Protein AF-A0A2P6G6B9-F1 (afdb_monomer)

Solvent-accessible surface area (backbone atoms only — not comparable to full-atom values): 9943 Å² total; per-residue (Å²): 122,57,71,76,66,47,52,72,42,30,27,46,86,73,45,44,64,85,40,66,70,54,42,50,51,48,20,54,42,28,74,74,67,76,54,76,86,73,71,63,40,52,30,70,69,43,41,56,50,49,44,50,54,49,60,75,48,48,88,71,37,52,74,50,77,50,70,38,21,42,71,73,53,81,71,56,87,92,51,59,66,84,35,76,73,38,35,71,36,61,29,37,51,26,33,39,38,36,74,76,51,59,86,86,33,67,68,56,53,52,68,71,22,60,64,52,39,49,36,51,16,58,37,73,72,41,95,73,72,78,81,62,86,54,69,46,73,70,44,70,56,74,55,77,57,93,96,47,40,81,46,78,61,56,74,92,58,98,71,88,87,84,84,92,109

Mean predicted aligned error: 3.59 Å

Radius of gyration: 18.08 Å; Cα contacts (8 Å, |Δi|>4): 209; chains: 1; bounding box: 40×36×49 Å

Structure (mmCIF, N/CA/C/O backbone):
data_AF-A0A2P6G6B9-F1
#
_entry.id   AF-A0A2P6G6B9-F1
#
loop_
_atom_site.group_PDB
_atom_site.id
_atom_site.type_symbol
_atom_site.label_atom_id
_atom_site.label_alt_id
_atom_site.label_comp_id
_atom_site.label_asym_id
_atom_site.label_entity_id
_atom_site.label_seq_id
_atom_site.pdbx_PDB_ins_code
_atom_site.Cartn_x
_atom_site.Cartn_y
_atom_site.Cartn_z
_atom_site.occupancy
_atom_site.B_iso_or_equiv
_atom_site.auth_seq_id
_atom_site.auth_comp_id
_atom_site.auth_asym_id
_atom_site.auth_atom_id
_atom_site.pdbx_PDB_model_num
ATOM 1 N N . MET A 1 1 ? -10.721 13.296 11.858 1.00 62.88 1 MET A N 1
ATOM 2 C CA . MET A 1 1 ? -11.077 11.962 12.398 1.00 62.88 1 MET A CA 1
ATOM 3 C C . MET A 1 1 ? -10.481 11.837 13.789 1.00 62.88 1 MET A C 1
ATOM 5 O O . MET A 1 1 ? -9.355 12.290 13.965 1.00 62.88 1 MET A O 1
ATOM 9 N N . SER A 1 2 ? -11.223 11.329 14.775 1.00 77.56 2 SER A N 1
ATOM 10 C CA . SER A 1 2 ? -10.693 11.151 16.135 1.00 77.56 2 SER A CA 1
ATOM 11 C C . SER A 1 2 ? -9.892 9.848 16.253 1.00 77.56 2 SER A C 1
ATOM 13 O O . SER A 1 2 ? -10.053 8.951 15.428 1.00 77.56 2 SER A O 1
ATOM 15 N N . THR A 1 3 ? -9.044 9.718 17.278 1.00 77.94 3 THR A N 1
ATOM 16 C CA . THR A 1 3 ? -8.340 8.456 17.580 1.00 77.94 3 THR A CA 1
ATOM 17 C C . THR A 1 3 ? -9.326 7.299 17.768 1.00 77.94 3 THR A C 1
ATOM 19 O O . THR A 1 3 ? -9.128 6.235 17.190 1.00 77.94 3 THR A O 1
ATOM 22 N N . ALA A 1 4 ? -10.449 7.553 18.447 1.00 77.75 4 ALA A N 1
ATOM 23 C CA . ALA A 1 4 ? -11.506 6.569 18.681 1.00 77.75 4 ALA A CA 1
ATOM 24 C C . ALA A 1 4 ? -12.155 6.041 17.386 1.00 77.75 4 ALA A C 1
ATOM 26 O O . ALA A 1 4 ? -12.618 4.905 17.347 1.00 77.75 4 ALA A O 1
ATOM 27 N N . ASP A 1 5 ? -12.177 6.833 16.308 1.00 86.06 5 ASP A N 1
ATOM 28 C CA . ASP A 1 5 ? -12.703 6.375 15.016 1.00 86.06 5 ASP A CA 1
ATOM 29 C C . ASP A 1 5 ? -11.730 5.420 14.312 1.00 86.06 5 ASP A C 1
ATOM 31 O O . ASP A 1 5 ? -12.163 4.490 13.633 1.00 86.06 5 ASP A O 1
ATOM 35 N N . LEU A 1 6 ? -10.421 5.644 14.474 1.00 93.75 6 LEU A N 1
ATOM 36 C CA . LEU A 1 6 ? -9.379 4.826 13.857 1.00 93.75 6 LEU A CA 1
ATOM 37 C C . LEU A 1 6 ? -9.188 3.491 14.591 1.00 93.75 6 LEU A C 1
ATOM 39 O O . LEU A 1 6 ? -8.991 2.472 13.933 1.00 93.75 6 LEU A O 1
ATOM 43 N N . GLU A 1 7 ? -9.305 3.486 15.923 1.00 95.38 7 GLU A N 1
ATOM 44 C CA . GLU A 1 7 ? -9.199 2.288 16.782 1.00 95.38 7 GLU A CA 1
ATOM 45 C C . GLU A 1 7 ? -10.210 1.193 16.430 1.00 95.38 7 GLU A C 1
ATOM 47 O O . GLU A 1 7 ? -9.963 0.011 16.660 1.00 95.38 7 GLU A O 1
ATOM 52 N N . ARG A 1 8 ? -11.337 1.568 15.815 1.00 95.31 8 ARG A N 1
ATOM 53 C CA . ARG A 1 8 ? -12.321 0.609 15.297 1.00 95.31 8 ARG A CA 1
ATOM 54 C C . ARG A 1 8 ? -11.732 -0.296 14.220 1.00 95.31 8 ARG A C 1
ATOM 56 O O . ARG A 1 8 ? -12.156 -1.440 14.101 1.00 95.31 8 ARG A O 1
ATOM 63 N N . PHE A 1 9 ? -10.771 0.210 13.448 1.00 97.44 9 PHE A N 1
ATOM 64 C CA . PHE A 1 9 ? -10.215 -0.487 12.292 1.00 97.44 9 PHE A CA 1
ATOM 65 C C . PHE A 1 9 ? -8.772 -0.955 12.503 1.00 97.44 9 PHE A C 1
ATOM 67 O O . PHE A 1 9 ? -8.398 -2.030 12.026 1.00 97.44 9 PHE A O 1
ATOM 74 N N . VAL A 1 10 ? -7.981 -0.149 13.211 1.00 98.06 10 VAL A N 1
ATOM 75 C CA . VAL A 1 10 ? -6.546 -0.331 13.445 1.00 98.06 10 VAL A CA 1
ATOM 76 C C . VAL A 1 10 ? -6.305 -0.692 14.907 1.00 98.06 10 VAL A C 1
ATOM 78 O O . VAL A 1 10 ? -6.825 -0.039 15.811 1.00 98.06 10 VAL A O 1
ATOM 81 N N . ASN A 1 11 ? -5.446 -1.677 15.140 1.00 97.81 11 ASN A N 1
ATOM 82 C CA . ASN A 1 11 ? -5.037 -2.093 16.470 1.00 97.81 11 ASN A CA 1
ATOM 83 C C . ASN A 1 11 ? -3.991 -1.117 17.034 1.00 97.81 11 ASN A C 1
ATOM 85 O O . ASN A 1 11 ? -2.781 -1.299 16.861 1.00 97.81 11 ASN A O 1
ATOM 89 N N . LEU A 1 12 ? -4.452 -0.063 17.713 1.00 96.69 12 LEU A N 1
ATOM 90 C CA . LEU A 1 12 ? -3.558 0.934 18.311 1.00 96.69 12 LEU A CA 1
ATOM 91 C C . LEU A 1 12 ? -2.824 0.434 19.564 1.00 96.69 12 LEU A C 1
ATOM 93 O O . LEU A 1 12 ? -1.847 1.061 19.971 1.00 96.69 12 LEU A O 1
ATOM 97 N N . GLU A 1 13 ? -3.227 -0.699 20.147 1.00 96.12 13 GLU A N 1
ATOM 98 C CA . GLU A 1 13 ? -2.456 -1.343 21.216 1.00 96.12 13 GLU A CA 1
ATOM 99 C C . GLU A 1 13 ? -1.178 -1.986 20.661 1.00 96.12 13 GLU A C 1
ATOM 101 O O . GLU A 1 13 ? -0.093 -1.800 21.215 1.00 96.12 13 GLU A O 1
ATOM 106 N N . ALA A 1 14 ? -1.286 -2.700 19.535 1.00 96.94 14 ALA A N 1
ATOM 107 C CA . ALA A 1 14 ? -0.141 -3.296 18.847 1.00 96.94 14 ALA A CA 1
ATOM 108 C C . ALA A 1 14 ? 0.701 -2.249 18.098 1.00 96.94 14 ALA A C 1
ATOM 110 O O . ALA A 1 14 ? 1.929 -2.351 18.058 1.00 96.94 14 ALA A O 1
ATOM 111 N N . CYS A 1 15 ? 0.043 -1.246 17.511 1.00 97.69 15 CYS A N 1
ATOM 112 C CA . CYS A 1 15 ? 0.656 -0.201 16.695 1.00 97.69 15 CYS A CA 1
ATOM 113 C C . CYS A 1 15 ? 0.257 1.201 17.198 1.00 97.69 15 CYS A C 1
ATOM 115 O O . CYS A 1 15 ? -0.593 1.854 16.589 1.00 97.69 15 CYS A O 1
ATOM 117 N N . PRO A 1 16 ? 0.861 1.708 18.290 1.00 97.44 16 PRO A N 1
ATOM 118 C CA . PRO A 1 16 ? 0.488 2.995 18.872 1.00 97.44 16 PRO A CA 1
ATOM 119 C C . PRO A 1 16 ? 1.029 4.165 18.034 1.00 97.44 16 PRO A C 1
ATOM 121 O O . PRO A 1 16 ? 2.081 4.734 18.326 1.00 97.44 16 PRO A O 1
ATOM 124 N N . LEU A 1 17 ? 0.286 4.551 16.993 1.00 97.56 17 LEU A N 1
ATOM 125 C CA . LEU A 1 17 ? 0.717 5.491 15.942 1.00 97.56 17 LEU A CA 1
ATOM 126 C C . LEU A 1 17 ? 1.086 6.898 16.434 1.00 97.56 17 LEU A C 1
ATOM 128 O O . LEU A 1 17 ? 1.783 7.627 15.739 1.00 97.56 17 LEU A O 1
ATOM 132 N N . GLN A 1 18 ? 0.621 7.289 17.622 1.00 96.38 18 GLN A N 1
ATOM 133 C CA . GLN A 1 18 ? 0.912 8.593 18.234 1.00 96.38 18 GLN A CA 1
ATOM 134 C C . GLN A 1 18 ? 2.013 8.513 19.307 1.00 96.38 18 GLN A C 1
ATOM 136 O O . GLN A 1 18 ? 2.362 9.520 19.924 1.00 96.38 18 GLN A O 1
ATOM 141 N N . ASN A 1 19 ? 2.554 7.321 19.577 1.00 98.06 19 ASN A N 1
ATOM 142 C CA . ASN A 1 19 ? 3.627 7.142 20.545 1.00 98.06 19 ASN A CA 1
ATOM 143 C C . ASN A 1 19 ? 4.978 7.464 19.901 1.00 98.06 19 ASN A C 1
ATOM 145 O O . ASN A 1 19 ? 5.488 6.696 19.092 1.00 98.06 19 ASN A O 1
ATOM 149 N N . VAL A 1 20 ? 5.602 8.557 20.338 1.00 98.06 20 VAL A N 1
ATOM 150 C CA . VAL A 1 20 ? 6.873 9.060 19.785 1.00 98.06 20 VAL A CA 1
ATOM 151 C C . VAL A 1 20 ? 7.972 7.990 19.718 1.00 98.06 20 VAL A C 1
ATOM 153 O O . VAL A 1 20 ? 8.678 7.901 18.720 1.00 98.06 20 VAL A O 1
ATOM 156 N N . LYS A 1 21 ? 8.107 7.133 20.742 1.00 98.38 21 LYS A N 1
ATOM 157 C CA . LYS A 1 21 ? 9.137 6.077 20.746 1.00 98.38 21 LYS A CA 1
ATOM 158 C C . LYS A 1 21 ? 8.847 4.997 19.709 1.00 98.38 21 LYS A C 1
ATOM 160 O O . LYS A 1 21 ? 9.773 4.467 19.102 1.00 98.38 21 LYS A O 1
ATOM 165 N N . PHE A 1 22 ? 7.573 4.655 19.525 1.00 98.56 22 PHE A N 1
ATOM 166 C CA . PHE A 1 22 ? 7.155 3.703 18.505 1.00 98.56 22 PHE A CA 1
ATOM 167 C C . PHE A 1 22 ? 7.410 4.254 17.101 1.00 98.56 22 PHE A C 1
ATOM 169 O O . PHE A 1 22 ? 8.009 3.556 16.285 1.00 98.56 22 PHE A O 1
ATOM 176 N N . VAL A 1 23 ? 7.036 5.512 16.846 1.00 98.56 23 VAL A N 1
ATOM 177 C CA . VAL A 1 23 ? 7.274 6.170 15.552 1.00 98.56 23 VAL A CA 1
ATOM 178 C C . VAL A 1 23 ? 8.765 6.257 15.241 1.00 98.56 23 VAL A C 1
ATOM 180 O O . VAL A 1 23 ? 9.184 5.843 14.163 1.00 98.56 23 VAL A O 1
ATOM 183 N N . GLN A 1 24 ? 9.581 6.696 16.203 1.00 98.31 24 GLN A N 1
ATOM 184 C CA . GLN A 1 24 ? 11.031 6.761 16.035 1.00 98.31 24 GLN A CA 1
ATOM 185 C C . GLN A 1 24 ? 11.623 5.384 15.707 1.00 98.31 24 GLN A C 1
ATOM 187 O O . GLN A 1 24 ? 12.392 5.254 14.760 1.00 98.31 24 GLN A O 1
ATOM 192 N N . LYS A 1 25 ? 11.213 4.333 16.428 1.00 98.38 25 LYS A N 1
ATOM 193 C CA . LYS A 1 25 ? 11.664 2.965 16.147 1.00 98.38 25 LYS A CA 1
ATOM 194 C C . LYS A 1 25 ? 11.268 2.504 14.740 1.00 98.38 25 LYS A C 1
ATOM 196 O O . LYS A 1 25 ? 12.052 1.830 14.073 1.00 98.38 25 LYS A O 1
ATOM 201 N N . CYS A 1 26 ? 10.059 2.842 14.293 1.00 98.62 26 CYS A N 1
ATOM 202 C CA . CYS A 1 26 ? 9.587 2.530 12.945 1.00 98.62 26 CYS A CA 1
ATOM 203 C C . CYS A 1 26 ? 10.428 3.242 11.877 1.00 98.62 26 CYS A C 1
ATOM 205 O O . CYS A 1 26 ? 10.863 2.591 10.930 1.00 98.62 26 CYS A O 1
ATOM 207 N N . ASN A 1 27 ? 10.704 4.536 12.062 1.00 98.44 27 ASN A N 1
ATOM 208 C CA . ASN A 1 27 ? 11.573 5.319 11.182 1.00 98.44 27 ASN A CA 1
ATOM 209 C C . ASN A 1 27 ? 12.993 4.733 11.110 1.00 98.44 27 ASN A C 1
ATOM 211 O O . ASN A 1 27 ? 13.508 4.498 10.021 1.00 98.44 27 ASN A O 1
ATOM 215 N N . GLU A 1 28 ? 13.611 4.443 12.259 1.00 98.31 28 GLU A N 1
ATOM 216 C CA . GLU A 1 28 ? 14.952 3.847 12.329 1.00 98.31 28 GLU A CA 1
ATOM 217 C C . GLU A 1 28 ? 15.002 2.495 11.608 1.00 98.31 28 GLU A C 1
ATOM 219 O O . GLU A 1 28 ? 15.914 2.245 10.824 1.00 98.31 28 GLU A O 1
ATOM 224 N N . THR A 1 29 ? 13.990 1.647 11.819 1.00 98.44 29 THR A N 1
ATOM 225 C CA . THR A 1 29 ? 13.895 0.339 11.153 1.00 98.44 29 THR A CA 1
ATOM 226 C C . THR A 1 29 ? 13.775 0.500 9.640 1.00 98.44 29 THR A C 1
ATOM 228 O O . THR A 1 29 ? 14.515 -0.143 8.903 1.00 98.44 29 THR A O 1
ATOM 231 N N . LEU A 1 30 ? 12.886 1.382 9.168 1.00 98.25 30 LEU A N 1
ATOM 232 C CA . LEU A 1 30 ? 12.691 1.616 7.737 1.00 98.25 30 LEU A CA 1
ATOM 233 C C . LEU A 1 30 ? 13.970 2.142 7.066 1.00 98.25 30 LEU A C 1
ATOM 235 O O . LEU A 1 30 ? 14.312 1.689 5.979 1.00 98.25 30 LEU A O 1
ATOM 239 N N . ASN A 1 31 ? 14.704 3.041 7.728 1.00 97.38 31 ASN A N 1
ATOM 240 C CA . ASN A 1 31 ? 15.952 3.604 7.205 1.00 97.38 31 ASN A CA 1
ATOM 241 C C . ASN A 1 31 ? 17.106 2.593 7.138 1.00 97.38 31 ASN A C 1
ATOM 243 O O . ASN A 1 31 ? 17.965 2.712 6.268 1.00 97.38 31 ASN A O 1
ATOM 247 N N . ILE A 1 32 ? 17.156 1.629 8.062 1.00 97.81 32 ILE A N 1
ATOM 248 C CA . ILE A 1 32 ? 18.215 0.610 8.099 1.00 97.81 32 ILE A CA 1
ATOM 249 C C . ILE A 1 32 ? 17.899 -0.541 7.139 1.00 97.81 32 ILE A C 1
ATOM 251 O O . ILE A 1 32 ? 18.769 -0.968 6.384 1.00 97.81 32 ILE A O 1
ATOM 255 N N . GLU A 1 33 ? 16.663 -1.041 7.167 1.00 97.81 33 GLU A N 1
ATOM 256 C CA . GLU A 1 33 ? 16.275 -2.279 6.479 1.00 97.81 33 GLU A CA 1
ATOM 257 C C . GLU A 1 33 ? 15.658 -2.030 5.093 1.00 97.81 33 GLU A C 1
ATOM 259 O O . GLU A 1 33 ? 15.485 -2.962 4.310 1.00 97.81 33 GLU A O 1
ATOM 264 N N . GLY A 1 34 ? 15.262 -0.791 4.785 1.00 95.94 34 GLY A N 1
ATOM 265 C CA . GLY A 1 34 ? 14.540 -0.437 3.557 1.00 95.94 34 GLY A CA 1
ATOM 266 C C . GLY A 1 34 ? 13.073 -0.887 3.532 1.00 95.94 34 GLY A C 1
ATOM 267 O O . GLY A 1 34 ? 12.347 -0.561 2.595 1.00 95.94 34 GLY A O 1
ATOM 268 N N . ALA A 1 35 ? 12.611 -1.610 4.557 1.00 96.88 35 ALA A N 1
ATOM 269 C CA . ALA A 1 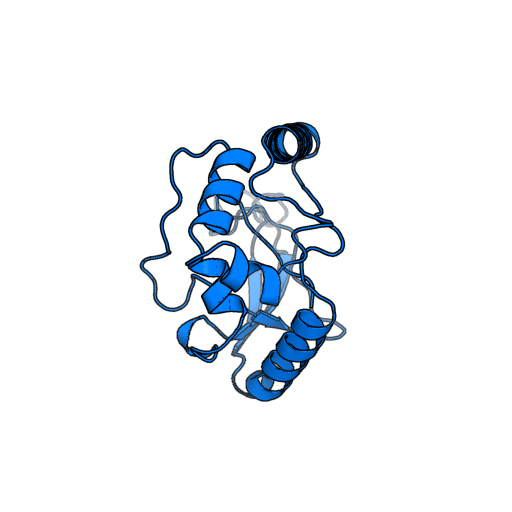35 ? 11.229 -2.049 4.712 1.00 96.88 35 ALA A CA 1
ATOM 270 C C . ALA A 1 35 ? 10.824 -2.127 6.192 1.00 96.88 35 ALA A C 1
ATOM 272 O O . ALA A 1 35 ? 11.645 -2.367 7.076 1.00 96.88 35 ALA A O 1
ATOM 273 N N . LEU A 1 36 ? 9.526 -1.974 6.465 1.00 98.12 36 LEU A N 1
ATOM 274 C CA . LEU A 1 36 ? 8.945 -2.074 7.804 1.00 98.12 36 LEU A CA 1
ATOM 275 C C . LEU A 1 36 ? 7.688 -2.945 7.766 1.00 98.12 36 LEU A C 1
ATOM 277 O O . LEU A 1 36 ? 6.771 -2.692 6.992 1.00 98.12 36 LEU A O 1
ATOM 281 N N . THR A 1 37 ? 7.618 -3.948 8.644 1.00 98.00 37 THR A N 1
ATOM 282 C CA . THR A 1 37 ? 6.408 -4.762 8.837 1.00 98.00 37 THR A CA 1
ATOM 283 C C . THR A 1 37 ? 5.744 -4.427 10.168 1.00 98.00 37 THR A C 1
ATOM 285 O O . THR A 1 37 ? 6.317 -4.666 11.232 1.00 98.00 37 THR A O 1
ATOM 288 N N . LEU A 1 38 ? 4.503 -3.942 10.109 1.00 98.06 38 LEU A N 1
ATOM 289 C CA . LEU A 1 38 ? 3.652 -3.702 11.276 1.00 98.06 38 LEU A CA 1
ATOM 290 C C . LEU A 1 38 ? 2.685 -4.874 11.454 1.00 98.06 38 LEU A C 1
ATOM 292 O O . LEU A 1 38 ? 1.635 -4.947 10.817 1.00 98.06 38 LEU A O 1
ATOM 296 N N . LYS A 1 39 ? 3.069 -5.839 12.292 1.00 97.31 39 LYS A N 1
ATOM 297 C CA . LYS A 1 39 ? 2.240 -7.023 12.554 1.00 97.31 39 LYS A CA 1
ATOM 298 C C . LYS A 1 39 ? 0.978 -6.633 13.314 1.00 97.31 39 LYS A C 1
ATOM 300 O O . LYS A 1 39 ? 1.041 -5.813 14.225 1.00 97.31 39 LYS A O 1
ATOM 305 N N . ASN A 1 40 ? -0.136 -7.274 12.964 1.00 97.00 40 ASN A N 1
ATOM 306 C CA . ASN A 1 40 ? -1.445 -7.049 13.580 1.00 97.00 40 ASN A CA 1
ATOM 307 C C . ASN A 1 40 ? -1.884 -5.578 13.516 1.00 97.00 40 ASN A C 1
ATOM 309 O O . ASN A 1 40 ? -2.506 -5.094 14.450 1.00 97.00 40 ASN A O 1
ATOM 313 N N . PHE A 1 41 ? -1.519 -4.854 12.449 1.00 98.31 41 PHE A N 1
ATOM 314 C CA . PHE A 1 41 ? -1.885 -3.446 12.286 1.00 98.31 41 PHE A CA 1
ATOM 315 C C . PHE A 1 41 ? -3.405 -3.253 12.201 1.00 98.31 41 PHE A C 1
ATOM 317 O O . PHE A 1 41 ? -3.948 -2.357 12.836 1.00 98.31 41 PHE A O 1
ATOM 324 N N . LEU A 1 42 ? -4.101 -4.099 11.440 1.00 98.25 42 LEU A N 1
ATOM 325 C CA . LEU A 1 42 ? -5.563 -4.112 11.384 1.00 98.25 42 LEU A CA 1
ATOM 326 C C . LEU A 1 42 ? -6.128 -5.000 12.498 1.00 98.25 42 LEU A C 1
ATOM 328 O O . LEU A 1 42 ? -5.533 -6.023 12.839 1.00 98.25 42 LEU A O 1
ATOM 332 N N . ASN A 1 43 ? -7.299 -4.634 13.019 1.00 98.06 43 ASN A N 1
ATOM 333 C CA . ASN A 1 43 ? -8.080 -5.534 13.869 1.00 98.06 43 ASN A CA 1
ATOM 334 C C . ASN A 1 43 ? -8.538 -6.755 13.055 1.00 98.06 43 ASN A C 1
ATOM 336 O O . ASN A 1 43 ? -8.804 -6.632 11.858 1.00 98.06 43 ASN A O 1
ATOM 340 N N . GLU A 1 44 ? -8.682 -7.914 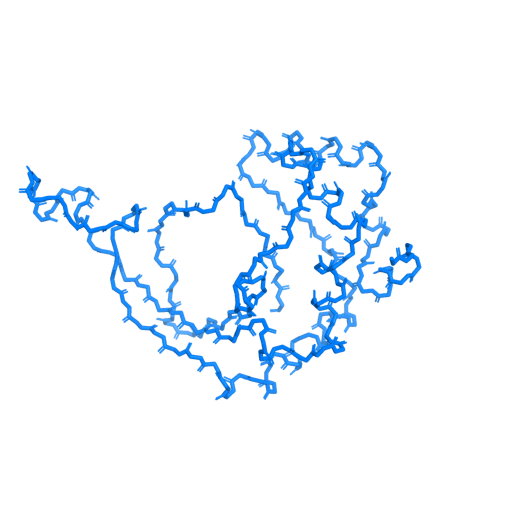13.702 1.00 97.31 44 GLU A N 1
ATOM 341 C CA . GLU A 1 44 ? -9.092 -9.160 13.030 1.00 97.31 44 GLU A CA 1
ATOM 342 C C . GLU A 1 44 ? -10.436 -9.005 12.297 1.00 97.31 44 GLU A C 1
ATOM 344 O O . GLU A 1 44 ? -10.534 -9.334 11.117 1.00 97.31 44 GLU A O 1
ATOM 349 N N . GLU A 1 45 ? -11.433 -8.387 12.941 1.00 97.69 45 GLU A N 1
ATOM 350 C CA . GLU A 1 45 ? -12.745 -8.105 12.333 1.00 97.69 45 GLU A CA 1
ATOM 351 C C . GLU A 1 45 ? -12.631 -7.206 11.087 1.00 97.69 45 GLU A C 1
ATOM 353 O O . GLU A 1 45 ? -13.312 -7.426 10.084 1.00 97.69 45 GLU A O 1
ATOM 358 N N . THR A 1 46 ? -11.722 -6.224 11.105 1.00 98.06 46 THR A N 1
ATOM 359 C CA . THR A 1 46 ? -11.455 -5.360 9.945 1.00 98.06 46 THR A CA 1
ATOM 360 C C . THR A 1 46 ? -10.892 -6.161 8.780 1.00 98.06 46 THR A C 1
ATOM 362 O O . THR A 1 46 ? -11.297 -5.937 7.641 1.00 98.06 46 THR A O 1
ATOM 365 N N . VAL A 1 47 ? -9.966 -7.089 9.044 1.00 98.38 47 VAL A N 1
ATOM 366 C CA . VAL A 1 47 ? -9.406 -7.963 8.004 1.00 98.38 47 VAL A CA 1
ATOM 367 C C . VAL A 1 47 ? -10.517 -8.812 7.394 1.00 98.38 47 VAL A C 1
ATOM 369 O O . VAL A 1 47 ? -10.682 -8.803 6.176 1.00 98.38 47 VAL A O 1
ATOM 372 N N . GLU A 1 48 ? -11.338 -9.472 8.213 1.00 98.38 48 GLU A N 1
ATOM 373 C CA . GLU A 1 48 ? -12.464 -10.283 7.729 1.00 98.38 48 GLU A CA 1
ATOM 374 C C . GLU A 1 48 ? -13.435 -9.471 6.860 1.00 98.38 48 GLU A C 1
ATOM 376 O O . GLU A 1 48 ? -13.828 -9.912 5.771 1.0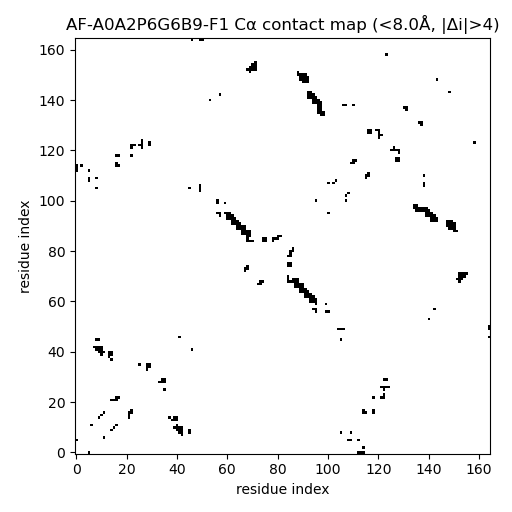0 98.38 48 GLU A O 1
ATOM 381 N N . GLN A 1 49 ? -13.785 -8.259 7.305 1.00 98.12 49 GLN A N 1
ATOM 382 C CA . GLN A 1 49 ? -14.649 -7.350 6.559 1.00 98.12 49 GLN A CA 1
ATOM 383 C C . GLN A 1 49 ? -14.027 -6.952 5.215 1.00 98.12 49 GLN A C 1
ATOM 385 O O . GLN A 1 49 ? -14.700 -7.033 4.185 1.00 98.12 49 GLN A O 1
ATOM 390 N N . LEU A 1 50 ? -12.758 -6.536 5.204 1.00 98.44 50 LEU A N 1
ATOM 391 C CA . LEU A 1 50 ? -12.072 -6.088 3.991 1.00 98.44 50 LEU A CA 1
ATOM 392 C C . LEU A 1 50 ? -11.841 -7.230 2.999 1.00 98.44 50 LEU A C 1
ATOM 394 O O . LEU A 1 50 ? -12.008 -7.031 1.798 1.00 98.44 50 LEU A O 1
ATOM 398 N N . VAL A 1 51 ? -11.540 -8.441 3.472 1.00 98.31 51 VAL A N 1
ATOM 399 C CA . VAL A 1 51 ? -11.437 -9.635 2.619 1.00 98.31 51 VAL A CA 1
ATOM 400 C C . VAL A 1 51 ? -12.778 -9.952 1.966 1.00 98.31 51 VAL A C 1
ATOM 402 O O . VAL A 1 51 ? -12.831 -10.258 0.771 1.00 98.31 51 VAL A O 1
ATOM 405 N N . LYS A 1 52 ? -13.876 -9.887 2.727 1.00 98.31 52 LYS A N 1
ATOM 406 C CA . LYS A 1 52 ? -15.223 -10.089 2.186 1.00 98.31 52 LYS A CA 1
ATOM 407 C C . LYS A 1 52 ? -15.561 -9.022 1.142 1.00 98.31 52 LYS A C 1
ATOM 409 O O . LYS A 1 52 ? -15.952 -9.376 0.032 1.00 98.31 52 LYS A O 1
ATOM 414 N N . GLU A 1 53 ? -15.345 -7.748 1.467 1.00 98.25 53 GLU A N 1
ATOM 415 C CA . GLU A 1 53 ? -15.567 -6.616 0.560 1.00 98.25 53 GLU A CA 1
ATOM 416 C C . GLU A 1 53 ? -14.749 -6.758 -0.735 1.00 98.25 53 GLU A C 1
ATOM 418 O O . GLU A 1 53 ? -15.284 -6.593 -1.836 1.00 98.25 53 GLU A O 1
ATOM 423 N N . ALA A 1 54 ? -13.471 -7.135 -0.627 1.00 97.62 54 ALA A N 1
ATOM 424 C CA . ALA A 1 54 ? -12.600 -7.369 -1.772 1.00 97.62 54 ALA A CA 1
ATOM 425 C C . ALA A 1 54 ? -13.117 -8.520 -2.647 1.00 97.62 54 ALA A C 1
ATOM 427 O O . ALA A 1 54 ? -13.171 -8.380 -3.869 1.00 97.62 54 ALA A O 1
ATOM 428 N N . LYS A 1 55 ? -13.547 -9.645 -2.060 1.00 97.12 55 LYS A N 1
ATOM 429 C CA . LYS A 1 55 ? -14.112 -10.781 -2.813 1.00 97.12 55 LYS A CA 1
ATOM 430 C C . LYS A 1 55 ? -15.407 -10.408 -3.534 1.00 97.12 55 LYS A C 1
ATOM 432 O O . LYS A 1 55 ? -15.571 -10.753 -4.702 1.00 97.12 55 LYS A O 1
ATOM 437 N N . GLU A 1 56 ? -16.302 -9.673 -2.877 1.00 97.38 56 GLU A N 1
ATOM 438 C CA . GLU A 1 56 ? -17.564 -9.212 -3.472 1.00 97.38 56 GLU A CA 1
ATOM 439 C C . GLU A 1 56 ? -17.329 -8.289 -4.676 1.00 97.38 56 GLU A C 1
ATOM 441 O O . GLU A 1 56 ? -18.050 -8.373 -5.671 1.00 97.38 56 GLU A O 1
ATOM 446 N N . ASN A 1 57 ? -16.282 -7.460 -4.635 1.00 96.81 57 ASN A N 1
ATOM 447 C CA . ASN A 1 57 ? -15.945 -6.527 -5.712 1.00 96.81 57 ASN A CA 1
ATOM 448 C C . ASN A 1 57 ? -14.964 -7.085 -6.754 1.00 96.81 57 ASN A C 1
ATOM 450 O O . ASN A 1 57 ? -14.735 -6.436 -7.771 1.00 96.81 57 ASN A O 1
ATOM 454 N N . GLN A 1 58 ? -14.445 -8.302 -6.574 1.00 96.19 58 GLN A N 1
ATOM 455 C CA . GLN A 1 58 ? -13.429 -8.889 -7.456 1.00 96.19 58 GLN A CA 1
ATOM 456 C C . GLN A 1 58 ? -13.863 -8.974 -8.927 1.00 96.19 58 GLN A C 1
ATOM 458 O O . GLN A 1 58 ? -13.036 -8.862 -9.825 1.00 96.19 58 GLN A O 1
ATOM 463 N N . HIS A 1 59 ? -15.158 -9.146 -9.196 1.00 96.38 59 HIS A N 1
ATOM 464 C CA . HIS A 1 59 ? -15.697 -9.186 -10.559 1.00 96.38 59 HIS A CA 1
ATOM 465 C C . HIS A 1 59 ? -15.518 -7.868 -11.336 1.00 96.38 59 HIS A C 1
ATOM 467 O O . HIS A 1 59 ? -15.643 -7.866 -12.557 1.00 96.38 59 HIS A O 1
ATOM 473 N N . LYS A 1 60 ? -15.234 -6.758 -10.642 1.00 97.44 60 LYS A N 1
ATOM 474 C CA . LYS A 1 60 ? -14.933 -5.446 -11.234 1.00 97.44 60 LYS A CA 1
ATOM 475 C C . LYS A 1 60 ? -13.452 -5.271 -11.566 1.00 97.44 60 LYS A C 1
ATOM 477 O O . LYS A 1 60 ? -13.100 -4.277 -12.196 1.00 97.44 60 LYS A O 1
ATOM 482 N N . ALA A 1 61 ? -12.597 -6.188 -11.105 1.00 96.75 61 ALA A N 1
ATOM 483 C CA . ALA A 1 61 ? -11.159 -6.045 -11.225 1.00 96.75 61 ALA A CA 1
ATOM 484 C C . ALA A 1 61 ? -10.729 -6.048 -12.692 1.00 96.75 61 ALA A C 1
ATOM 486 O O . ALA A 1 61 ? -11.126 -6.915 -13.477 1.00 96.75 61 ALA A O 1
ATOM 487 N N . PHE A 1 62 ? -9.873 -5.095 -13.041 1.00 95.12 62 PHE A N 1
ATOM 488 C CA . PHE A 1 62 ? -9.181 -5.104 -14.315 1.00 95.12 62 PHE A CA 1
ATOM 489 C C . PHE A 1 62 ? -7.948 -5.996 -14.200 1.00 95.12 62 PHE A C 1
ATOM 491 O O . PHE A 1 62 ? -7.137 -5.828 -13.288 1.00 95.12 62 PHE A O 1
ATOM 498 N N . TYR A 1 63 ? -7.822 -6.952 -15.120 1.00 93.94 63 TYR A N 1
ATOM 499 C CA . TYR A 1 63 ? -6.699 -7.880 -15.177 1.00 93.94 63 TYR A CA 1
ATOM 500 C C . TYR A 1 63 ? -5.820 -7.555 -16.378 1.00 93.94 63 TYR A C 1
ATOM 502 O O . TYR A 1 63 ? -6.282 -7.584 -17.519 1.00 93.94 63 TYR A O 1
ATOM 510 N N . SER A 1 64 ? -4.546 -7.286 -16.115 1.00 91.69 64 SER A N 1
ATOM 511 C CA . SER A 1 64 ? -3.533 -7.041 -17.133 1.00 91.69 64 SER A CA 1
ATOM 512 C C . SER A 1 64 ? -2.416 -8.074 -17.060 1.00 91.6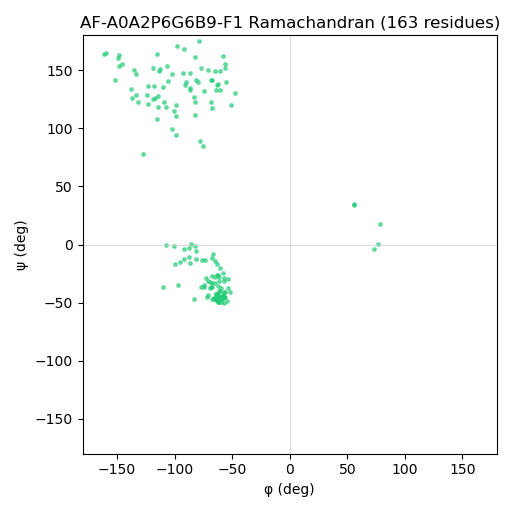9 64 SER A C 1
ATOM 514 O O . SER A 1 64 ? -2.11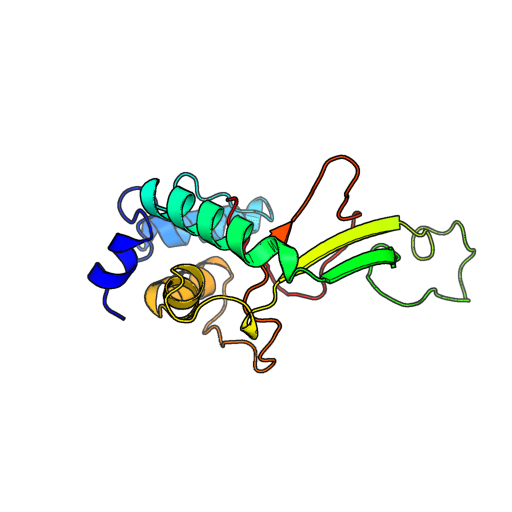7 -8.638 -16.005 1.00 91.69 64 SER A O 1
ATOM 516 N N . ASN A 1 65 ? -1.803 -8.314 -18.215 1.00 93.19 65 ASN A N 1
ATOM 517 C CA . ASN A 1 65 ? -0.558 -9.048 -18.356 1.00 93.19 65 ASN A CA 1
ATOM 518 C C . ASN A 1 65 ? 0.349 -8.220 -19.266 1.00 93.19 65 ASN A C 1
ATOM 520 O O . ASN A 1 65 ? -0.054 -7.867 -20.376 1.00 93.19 65 ASN A O 1
ATOM 524 N N . SER A 1 66 ? 1.527 -7.859 -18.776 1.00 93.44 66 SER A N 1
ATOM 525 C CA . SER A 1 66 ? 2.488 -7.044 -19.508 1.00 93.44 66 SER A CA 1
ATOM 526 C C . SER A 1 66 ? 3.912 -7.415 -19.125 1.00 93.44 66 SER A C 1
ATOM 528 O O . SER A 1 66 ? 4.160 -8.012 -18.078 1.00 93.44 66 SER A O 1
ATOM 530 N N . THR A 1 67 ? 4.860 -7.005 -19.957 1.00 95.00 67 THR A N 1
ATOM 531 C CA . THR A 1 67 ? 6.279 -7.044 -19.614 1.00 95.00 67 THR A CA 1
ATOM 532 C C . THR A 1 67 ? 6.796 -5.641 -19.339 1.00 95.00 67 THR A C 1
ATOM 534 O O . THR A 1 67 ? 6.242 -4.656 -19.830 1.00 95.00 67 THR A O 1
ATOM 537 N N . HIS A 1 68 ? 7.841 -5.547 -18.529 1.00 95.31 68 HIS A N 1
ATOM 538 C CA . HIS A 1 68 ? 8.568 -4.308 -18.276 1.00 95.31 68 HIS A CA 1
ATOM 539 C C . HIS A 1 68 ? 10.036 -4.615 -17.977 1.00 95.31 68 HIS A C 1
ATOM 541 O O . HIS A 1 68 ? 10.374 -5.734 -17.590 1.00 95.31 68 HIS A O 1
ATOM 547 N N . ASN A 1 69 ? 10.913 -3.620 -18.110 1.00 95.44 69 ASN A N 1
ATOM 548 C CA . ASN A 1 69 ? 12.237 -3.704 -17.500 1.00 95.44 69 ASN A CA 1
ATOM 549 C C . ASN A 1 69 ? 12.167 -3.383 -15.996 1.00 95.44 69 ASN A C 1
ATOM 551 O O . ASN A 1 69 ? 11.127 -2.986 -15.463 1.00 95.44 69 ASN A O 1
ATOM 555 N N . ILE A 1 70 ? 13.294 -3.518 -15.301 1.00 95.25 70 ILE A N 1
ATOM 556 C CA . ILE A 1 70 ? 13.379 -3.297 -13.850 1.00 95.25 70 ILE A CA 1
ATOM 557 C C . ILE A 1 70 ? 13.170 -1.837 -13.423 1.00 95.25 70 ILE A C 1
ATOM 559 O O . ILE A 1 70 ? 13.006 -1.576 -12.236 1.00 95.25 70 ILE A O 1
ATOM 563 N N . TYR A 1 71 ? 13.175 -0.896 -14.369 1.00 94.75 71 TYR A N 1
ATOM 564 C CA . TYR A 1 71 ? 13.041 0.543 -14.129 1.00 94.75 71 TYR A CA 1
ATOM 565 C C . TYR A 1 71 ? 11.678 1.101 -14.558 1.00 94.75 71 TYR A C 1
ATOM 567 O O . TYR A 1 71 ? 11.450 2.298 -14.425 1.00 94.75 71 TYR A O 1
ATOM 575 N N . LEU A 1 72 ? 10.784 0.256 -15.090 1.00 94.50 72 LEU A N 1
ATOM 576 C CA . LEU A 1 72 ? 9.482 0.654 -15.639 1.00 94.50 72 LEU A CA 1
ATOM 577 C C . LEU A 1 72 ? 9.579 1.723 -16.746 1.00 94.50 72 LEU A C 1
ATOM 579 O O . LEU A 1 72 ? 8.707 2.583 -16.878 1.00 94.50 72 LEU A O 1
ATOM 583 N N . THR A 1 73 ? 10.632 1.661 -17.561 1.00 94.56 73 THR A N 1
ATOM 584 C CA . THR A 1 73 ? 10.883 2.580 -18.681 1.00 94.56 73 THR A CA 1
ATOM 585 C C . THR A 1 73 ? 10.839 1.855 -20.029 1.00 94.56 73 THR A C 1
ATOM 587 O O . THR A 1 73 ? 10.919 0.624 -20.080 1.00 94.56 73 THR A O 1
ATOM 590 N N . PRO A 1 74 ? 10.726 2.593 -21.152 1.00 94.88 74 PRO A N 1
ATOM 591 C CA . PRO A 1 74 ? 11.027 2.038 -22.466 1.00 94.88 74 PRO A CA 1
ATOM 592 C C . PRO A 1 74 ? 12.451 1.468 -22.529 1.00 94.88 74 PRO A C 1
ATOM 594 O O . PRO A 1 74 ? 13.338 1.900 -21.790 1.00 94.88 74 PRO A O 1
ATOM 597 N N . GLN A 1 75 ? 12.665 0.520 -23.441 1.00 95.19 75 GLN A N 1
ATOM 598 C CA . GLN A 1 75 ? 13.999 -0.001 -23.739 1.00 95.19 75 GLN A CA 1
ATOM 599 C C . GLN A 1 75 ? 14.924 1.113 -24.249 1.00 95.19 75 GLN A C 1
ATOM 601 O O . GLN A 1 75 ? 14.478 2.057 -24.903 1.00 95.19 75 GLN A O 1
ATOM 606 N N . ASP A 1 76 ? 16.216 0.983 -23.961 1.00 96.56 76 ASP A N 1
ATOM 607 C CA . ASP A 1 76 ? 17.256 1.885 -24.449 1.00 96.56 76 ASP A CA 1
ATOM 608 C C . ASP A 1 76 ? 17.968 1.242 -25.645 1.00 96.56 76 ASP A C 1
ATOM 610 O O . ASP A 1 76 ? 18.629 0.207 -25.515 1.00 96.56 76 ASP A O 1
ATOM 614 N N . GLU A 1 77 ? 17.824 1.869 -26.815 1.00 96.62 77 GLU A N 1
ATOM 615 C CA . GLU A 1 77 ? 18.380 1.408 -28.093 1.00 96.62 77 GLU A CA 1
ATOM 616 C C . GLU A 1 77 ? 19.919 1.405 -28.121 1.00 96.62 77 GLU A C 1
ATOM 618 O O . GLU A 1 77 ? 20.520 0.783 -28.996 1.00 96.62 77 GLU A O 1
ATOM 623 N N . ASN A 1 78 ? 20.577 2.066 -27.160 1.00 97.50 78 ASN A N 1
ATOM 624 C CA . ASN A 1 78 ? 22.035 2.032 -27.028 1.00 97.50 78 ASN A CA 1
ATOM 625 C C . ASN A 1 78 ? 22.550 0.719 -26.420 1.00 97.50 78 ASN A C 1
ATOM 627 O O . ASN A 1 78 ? 23.756 0.458 -26.475 1.00 97.50 78 ASN A O 1
ATOM 631 N N . PHE A 1 79 ? 21.670 -0.102 -25.837 1.00 97.12 79 PHE A N 1
ATOM 632 C CA . PHE A 1 79 ? 22.032 -1.380 -25.234 1.00 97.12 79 PHE A CA 1
ATOM 633 C C . PHE A 1 79 ? 21.439 -2.573 -25.999 1.00 97.12 79 PHE A C 1
ATOM 635 O O . PHE A 1 79 ? 20.341 -2.482 -26.548 1.00 97.12 79 PHE A O 1
ATOM 642 N N . PRO A 1 80 ? 22.127 -3.730 -26.000 1.00 96.81 80 PRO A N 1
ATOM 643 C CA . PRO A 1 80 ? 21.560 -4.989 -26.477 1.00 96.81 80 PRO A CA 1
ATOM 644 C C . PRO A 1 80 ? 20.277 -5.396 -25.736 1.00 96.81 80 PRO A C 1
ATOM 646 O O . PRO A 1 80 ? 20.008 -4.934 -24.626 1.00 96.81 80 PRO A O 1
ATOM 649 N N . GLU A 1 81 ? 19.501 -6.305 -26.327 1.00 94.19 81 GLU A N 1
ATOM 650 C CA . GLU A 1 81 ? 18.249 -6.811 -25.743 1.00 94.19 81 GLU A CA 1
ATOM 651 C C . GLU A 1 81 ? 18.468 -7.601 -24.439 1.00 94.19 81 GLU A C 1
ATOM 653 O O . GLU A 1 81 ? 17.655 -7.521 -23.522 1.00 94.19 81 GLU A O 1
ATOM 658 N N . ASP A 1 82 ? 19.589 -8.318 -24.326 1.00 94.19 82 ASP A N 1
ATOM 659 C CA . ASP A 1 82 ? 19.968 -9.120 -23.156 1.00 94.19 82 ASP A CA 1
ATOM 660 C C . ASP A 1 82 ? 20.704 -8.317 -22.068 1.00 94.19 82 ASP A C 1
ATOM 662 O O . ASP A 1 82 ? 21.074 -8.859 -21.022 1.00 94.19 82 ASP A O 1
ATOM 666 N N . HIS A 1 83 ? 20.903 -7.014 -22.283 1.00 96.69 83 HIS A N 1
ATOM 667 C CA . HIS A 1 83 ? 21.417 -6.120 -21.256 1.00 96.69 83 HIS A CA 1
ATOM 668 C C . HIS A 1 83 ? 20.393 -5.967 -20.125 1.00 96.69 83 HIS A C 1
ATOM 670 O O . HIS A 1 83 ? 19.205 -5.800 -20.382 1.00 96.69 83 HIS A O 1
ATOM 676 N N . ILE A 1 84 ? 20.852 -5.904 -18.869 1.00 94.44 84 ILE A N 1
ATOM 677 C CA . ILE A 1 84 ? 19.977 -5.845 -17.681 1.00 94.44 84 ILE A CA 1
ATOM 678 C C . ILE A 1 84 ? 18.936 -4.711 -17.721 1.00 94.44 84 ILE A C 1
ATOM 680 O O . ILE A 1 84 ? 17.843 -4.852 -17.180 1.00 94.44 84 ILE A O 1
ATOM 684 N N . PHE A 1 85 ? 19.255 -3.597 -18.386 1.00 95.75 85 PHE A N 1
ATOM 685 C CA . PHE A 1 85 ? 18.322 -2.485 -18.594 1.00 95.75 85 PHE A CA 1
ATOM 686 C C . PHE A 1 85 ? 17.154 -2.845 -19.531 1.00 95.75 85 PHE A C 1
ATOM 688 O O . PHE A 1 85 ? 16.051 -2.338 -19.354 1.00 95.75 85 PHE A O 1
ATOM 695 N N . ASN A 1 86 ? 17.387 -3.702 -20.527 1.00 97.06 86 ASN A N 1
ATOM 696 C CA . ASN A 1 86 ? 16.409 -4.076 -21.551 1.00 97.06 86 ASN A CA 1
ATOM 697 C C . ASN A 1 86 ? 15.725 -5.420 -21.274 1.00 97.06 86 ASN A C 1
ATOM 699 O O . ASN A 1 86 ? 14.645 -5.654 -21.829 1.00 97.06 86 ASN A O 1
ATOM 703 N N . THR A 1 87 ? 16.293 -6.250 -20.389 1.00 96.06 87 THR A N 1
ATOM 704 C CA . THR A 1 87 ? 15.709 -7.522 -19.951 1.00 96.06 87 THR A CA 1
ATOM 705 C C . THR A 1 87 ? 14.269 -7.331 -19.495 1.00 96.06 87 THR A C 1
ATOM 707 O O . THR A 1 87 ? 13.982 -6.587 -18.556 1.00 96.06 87 THR A O 1
ATOM 710 N N . GLN A 1 88 ? 13.360 -8.027 -20.172 1.00 95.62 88 GLN A N 1
ATOM 711 C CA . GLN A 1 88 ? 11.934 -7.972 -19.890 1.00 95.62 88 GLN A CA 1
ATOM 712 C C . GLN A 1 88 ? 11.547 -8.975 -18.805 1.00 95.62 88 GLN A C 1
ATOM 714 O O . GLN A 1 88 ? 11.933 -10.143 -18.840 1.00 95.62 88 GLN A O 1
ATOM 719 N N . ILE A 1 89 ? 10.745 -8.506 -17.858 1.00 95.06 89 ILE A N 1
ATOM 720 C CA . ILE A 1 89 ? 10.183 -9.278 -16.757 1.00 95.06 89 ILE A CA 1
ATOM 721 C C . ILE A 1 89 ? 8.667 -9.263 -16.905 1.00 95.06 89 ILE A C 1
ATOM 723 O O . ILE A 1 89 ? 8.074 -8.227 -17.211 1.00 95.06 89 ILE A O 1
ATOM 727 N N . THR A 1 90 ? 8.045 -10.421 -16.700 1.00 94.75 90 THR A N 1
ATOM 728 C CA . THR A 1 90 ? 6.591 -10.567 -16.777 1.00 94.75 90 THR A CA 1
ATOM 729 C C . THR A 1 90 ? 5.937 -10.079 -15.491 1.00 94.75 90 THR A C 1
ATOM 731 O O . THR A 1 90 ? 6.426 -10.317 -14.388 1.00 94.75 90 THR A O 1
ATOM 734 N N . SER A 1 91 ? 4.810 -9.393 -15.646 1.00 95.06 91 SER A N 1
ATOM 735 C CA . SER A 1 91 ? 3.926 -8.998 -14.561 1.00 95.06 91 SER A CA 1
ATOM 736 C C . SER A 1 91 ? 2.478 -9.220 -14.970 1.00 95.06 91 SER A C 1
ATOM 738 O O . SER A 1 91 ? 2.029 -8.777 -16.027 1.00 95.06 91 SER A O 1
ATOM 740 N N . SER A 1 92 ? 1.712 -9.822 -14.074 1.00 94.12 92 SER A N 1
ATOM 741 C CA . SER A 1 92 ? 0.265 -9.938 -14.171 1.00 94.12 92 SER A CA 1
ATOM 742 C C . SER A 1 92 ? -0.374 -9.321 -12.935 1.00 94.12 92 SER A C 1
ATOM 744 O O . SER A 1 92 ? -0.114 -9.758 -11.813 1.00 94.12 92 SER A O 1
ATOM 746 N N . LYS A 1 93 ? -1.223 -8.313 -13.125 1.00 89.56 93 LYS A N 1
ATOM 747 C CA . LYS A 1 93 ? -1.886 -7.613 -12.021 1.00 89.56 93 LYS A CA 1
ATOM 748 C C . LYS A 1 93 ? -3.391 -7.677 -12.215 1.00 89.56 93 LYS A C 1
ATOM 750 O O . LYS A 1 93 ? -3.892 -7.495 -13.321 1.00 89.56 93 LYS A O 1
ATOM 755 N N . GLY A 1 94 ? -4.111 -7.948 -11.136 1.00 93.88 94 GLY A N 1
ATOM 756 C CA . GLY A 1 94 ? -5.547 -7.725 -11.056 1.00 93.88 94 GLY A CA 1
ATOM 757 C C . GLY A 1 94 ? -5.817 -6.698 -9.981 1.00 93.88 94 GLY A C 1
ATOM 758 O O . GLY A 1 94 ? -5.372 -6.914 -8.858 1.00 93.88 94 GLY A O 1
ATOM 759 N N . CYS A 1 95 ? -6.533 -5.617 -10.271 1.00 96.12 95 CYS A N 1
ATOM 760 C CA . CYS A 1 95 ? -6.922 -4.679 -9.223 1.00 96.12 95 CYS A CA 1
ATOM 761 C C . CYS A 1 95 ? -8.292 -4.049 -9.445 1.00 96.12 95 CYS A C 1
ATOM 763 O O . CYS A 1 95 ? -8.779 -3.955 -10.573 1.00 96.12 95 CYS A O 1
ATOM 765 N N . ILE A 1 96 ? -8.892 -3.626 -8.335 1.00 97.75 96 ILE A N 1
ATOM 766 C CA . ILE A 1 96 ? -9.894 -2.561 -8.335 1.00 97.75 96 ILE A CA 1
ATOM 767 C C . ILE A 1 96 ? -9.246 -1.265 -7.839 1.00 97.75 96 ILE A C 1
ATOM 769 O O . ILE A 1 96 ? -8.347 -1.303 -6.990 1.00 97.75 96 ILE A O 1
ATOM 773 N N . THR A 1 97 ? -9.711 -0.141 -8.372 1.00 97.44 97 THR A N 1
ATOM 774 C CA . THR A 1 97 ? -9.200 1.210 -8.099 1.00 97.44 97 THR A CA 1
ATOM 775 C C . THR A 1 97 ? -10.043 1.945 -7.055 1.00 97.44 97 THR A C 1
ATOM 777 O O . THR A 1 97 ? -11.116 1.488 -6.649 1.00 97.44 97 THR A O 1
ATOM 780 N N . THR A 1 98 ? -9.554 3.097 -6.593 1.00 96.81 98 THR A N 1
ATOM 781 C CA . THR A 1 98 ? -10.134 3.869 -5.474 1.00 96.81 98 THR A CA 1
ATOM 782 C C . THR A 1 98 ? -11.624 4.196 -5.649 1.00 96.81 98 THR A C 1
ATOM 784 O O . THR A 1 98 ? -12.388 4.179 -4.679 1.00 96.81 98 THR A O 1
ATOM 787 N N . ASP A 1 99 ? -12.052 4.493 -6.874 1.00 96.31 99 ASP A N 1
ATOM 788 C CA . ASP A 1 99 ? -13.436 4.804 -7.245 1.00 96.31 99 ASP A CA 1
ATOM 789 C C . ASP A 1 99 ? -14.377 3.594 -7.116 1.00 96.31 99 ASP A C 1
ATOM 791 O O . ASP A 1 99 ? -15.568 3.755 -6.847 1.00 96.31 99 ASP A O 1
ATOM 795 N N . GLN A 1 100 ? -13.845 2.378 -7.246 1.00 97.38 100 GLN A N 1
ATOM 796 C CA . GLN A 1 100 ? -14.603 1.131 -7.147 1.00 97.38 100 GLN A CA 1
ATOM 797 C C . GLN A 1 100 ? -14.732 0.623 -5.702 1.00 97.38 100 GLN A C 1
ATOM 799 O O . GLN A 1 100 ? -15.585 -0.228 -5.428 1.00 97.38 100 GLN A O 1
ATOM 804 N N . ILE A 1 101 ? -13.911 1.140 -4.780 1.00 97.06 101 ILE A N 1
ATOM 805 C CA . ILE A 1 101 ? -13.963 0.820 -3.348 1.00 97.06 101 ILE A CA 1
ATOM 806 C C . ILE A 1 101 ? -15.176 1.524 -2.712 1.00 97.06 101 ILE A C 1
ATOM 808 O O . ILE A 1 101 ? -15.342 2.732 -2.907 1.00 97.06 101 ILE A O 1
ATOM 812 N N . PRO A 1 102 ? -16.017 0.837 -1.915 1.00 95.62 102 PRO A N 1
ATOM 813 C CA . PRO A 1 102 ? -17.154 1.464 -1.238 1.00 95.62 102 PRO A CA 1
ATOM 814 C C . PRO A 1 102 ? -16.743 2.657 -0.365 1.00 95.62 102 PRO A C 1
ATOM 816 O O . PRO A 1 102 ? -15.750 2.590 0.352 1.00 95.62 102 PRO A O 1
ATOM 819 N N . ASP A 1 103 ? -17.519 3.743 -0.357 1.00 94.38 103 ASP A N 1
ATOM 820 C CA . ASP A 1 103 ? -17.203 4.932 0.459 1.00 94.38 103 ASP A CA 1
ATOM 821 C C . ASP A 1 103 ? -17.185 4.662 1.968 1.00 94.38 103 ASP A C 1
ATOM 823 O O . ASP A 1 103 ? -16.470 5.332 2.711 1.00 94.38 103 ASP A O 1
ATOM 827 N N . SER A 1 104 ? -17.938 3.655 2.412 1.00 94.12 104 SER A N 1
ATOM 828 C CA . SER A 1 104 ? -17.954 3.171 3.793 1.00 94.12 104 SER A CA 1
ATOM 829 C C . SER A 1 104 ? -16.810 2.208 4.127 1.00 94.12 104 SER A C 1
ATOM 831 O O . SER A 1 104 ? -16.759 1.715 5.252 1.00 94.12 104 SER A O 1
ATOM 833 N N . SER A 1 105 ? -15.939 1.886 3.166 1.00 97.06 105 SER A N 1
ATOM 834 C CA . SER A 1 105 ? -14.830 0.952 3.363 1.00 97.06 105 SER A CA 1
ATOM 835 C C . SER A 1 105 ? -13.842 1.486 4.395 1.00 97.06 105 SER A C 1
ATOM 837 O O . SER A 1 105 ? -13.428 2.651 4.343 1.00 97.06 105 SER A O 1
ATOM 839 N N . ALA A 1 106 ? -13.381 0.598 5.277 1.00 96.94 106 ALA A N 1
ATOM 840 C CA . ALA A 1 106 ? -12.334 0.913 6.243 1.00 96.94 106 ALA A CA 1
ATOM 841 C C . ALA A 1 106 ? -11.045 1.405 5.558 1.00 96.94 106 ALA A C 1
ATOM 843 O O . ALA A 1 106 ? -10.348 2.247 6.121 1.00 96.94 106 ALA A O 1
ATOM 844 N N . LEU A 1 107 ? -10.758 0.966 4.322 1.00 97.25 107 LEU A N 1
ATOM 845 C CA . LEU A 1 107 ? -9.603 1.440 3.548 1.00 97.25 107 LEU A CA 1
ATOM 846 C C . LEU A 1 107 ? -9.651 2.959 3.332 1.00 97.25 107 LEU A C 1
ATOM 848 O O . LEU A 1 107 ? -8.667 3.652 3.589 1.00 97.25 107 LEU A O 1
ATOM 852 N N . LYS A 1 108 ? -10.809 3.496 2.922 1.00 95.69 108 LYS A N 1
ATOM 853 C CA . LYS A 1 108 ? -10.998 4.942 2.712 1.00 95.69 108 LYS A CA 1
ATOM 854 C C . LYS A 1 108 ? -10.949 5.714 4.029 1.00 95.69 108 LYS A C 1
ATOM 856 O O . LYS A 1 108 ? -10.405 6.816 4.070 1.00 95.69 108 LYS A O 1
ATOM 861 N N . THR A 1 109 ? -11.481 5.140 5.106 1.00 95.31 109 THR A N 1
ATOM 862 C CA . THR A 1 109 ? -11.400 5.721 6.453 1.00 95.31 109 THR A CA 1
ATOM 863 C C . THR A 1 109 ? -9.951 5.830 6.935 1.00 95.31 109 THR A C 1
ATOM 865 O O . THR A 1 109 ? -9.534 6.908 7.358 1.00 95.31 109 THR A O 1
ATOM 868 N N . ILE A 1 110 ? -9.169 4.749 6.833 1.00 96.44 110 ILE A N 1
ATOM 869 C CA . ILE A 1 110 ? -7.761 4.712 7.252 1.00 96.44 110 ILE A CA 1
ATOM 870 C C . ILE A 1 110 ? -6.926 5.674 6.402 1.00 96.44 110 ILE A C 1
ATOM 872 O O . ILE A 1 110 ? -6.196 6.491 6.959 1.00 96.44 110 ILE A O 1
ATOM 876 N N . TYR A 1 111 ? -7.078 5.641 5.074 1.00 95.50 111 TYR A N 1
ATOM 877 C CA . TYR A 1 111 ? -6.328 6.500 4.150 1.00 95.50 111 TYR A CA 1
ATOM 878 C C . TYR A 1 111 ? -6.520 7.997 4.444 1.00 95.50 111 TYR A C 1
ATOM 880 O O . TYR A 1 111 ? -5.561 8.766 4.458 1.00 95.50 111 TYR A O 1
ATOM 888 N N . LYS A 1 112 ? -7.755 8.410 4.759 1.00 93.31 112 LYS A N 1
ATOM 889 C CA . LYS A 1 112 ? -8.097 9.809 5.072 1.00 93.31 112 LYS A CA 1
ATOM 890 C C . LYS A 1 112 ? -7.779 10.215 6.514 1.00 93.31 112 LYS A C 1
ATOM 892 O O . LYS A 1 112 ? -7.935 11.385 6.867 1.00 93.31 112 LYS A O 1
ATOM 897 N N . SER A 1 113 ? -7.354 9.285 7.367 1.00 95.31 113 SER A N 1
ATOM 898 C CA . SER A 1 113 ? -7.061 9.569 8.771 1.00 95.31 113 SER A CA 1
ATOM 899 C C . SER A 1 113 ? -5.822 10.450 8.914 1.00 95.31 113 SER A C 1
ATOM 901 O O . SER A 1 113 ? -4.720 10.074 8.519 1.00 95.31 113 SER A O 1
ATOM 903 N N . ASP A 1 114 ? -5.970 11.608 9.557 1.00 95.44 114 ASP A N 1
ATOM 904 C CA . ASP A 1 114 ? -4.836 12.496 9.838 1.00 95.44 114 ASP A CA 1
ATOM 905 C C . ASP A 1 114 ? -3.822 11.866 10.798 1.00 95.44 114 ASP A C 1
ATOM 907 O O . ASP A 1 114 ? -2.641 12.192 10.736 1.00 95.44 114 ASP A O 1
ATOM 911 N N . ILE A 1 115 ? -4.262 10.958 11.675 1.00 96.44 115 ILE A N 1
ATOM 912 C CA . ILE A 1 115 ? -3.365 10.221 12.575 1.00 96.44 115 ILE A CA 1
ATOM 913 C C . ILE A 1 115 ? -2.489 9.277 11.755 1.00 96.44 115 ILE A C 1
ATOM 915 O O . ILE A 1 115 ? -1.274 9.263 11.930 1.00 96.44 115 ILE A O 1
ATOM 919 N N . PHE A 1 116 ? -3.098 8.536 10.826 1.00 96.94 116 PHE A N 1
ATOM 920 C CA . PHE A 1 116 ? -2.369 7.626 9.952 1.00 96.94 116 PHE A CA 1
ATOM 921 C C . PHE A 1 116 ? -1.432 8.387 9.006 1.00 96.94 116 PHE A C 1
ATOM 923 O O . PHE A 1 116 ? -0.252 8.065 8.940 1.00 96.94 116 PHE A O 1
ATOM 930 N N . LYS A 1 117 ? -1.906 9.458 8.354 1.00 96.50 117 LYS A N 1
ATOM 931 C CA . LYS A 1 117 ? -1.071 10.301 7.481 1.00 96.50 117 LYS A CA 1
ATOM 932 C C . LYS A 1 117 ? 0.125 10.901 8.220 1.00 96.50 117 LYS A C 1
ATOM 934 O O . LYS A 1 117 ? 1.226 10.870 7.685 1.00 96.50 117 LYS A O 1
ATOM 939 N N . LYS A 1 118 ? -0.063 11.416 9.442 1.00 96.94 118 LYS A N 1
ATOM 940 C CA . LYS A 1 118 ? 1.044 11.942 10.263 1.00 96.94 118 LYS A CA 1
ATOM 941 C C . LYS A 1 118 ? 2.037 10.853 10.642 1.00 96.94 118 LYS A C 1
ATOM 943 O O . LYS A 1 118 ? 3.232 11.062 10.497 1.00 96.94 118 LYS A O 1
ATOM 948 N N . PHE A 1 119 ? 1.542 9.687 11.055 1.00 97.75 119 PHE A N 1
ATOM 949 C CA . PHE A 1 119 ? 2.392 8.539 11.344 1.00 97.75 119 PHE A CA 1
ATOM 950 C C . PHE A 1 119 ? 3.244 8.146 10.133 1.00 97.75 119 PHE A C 1
ATOM 952 O O . PHE A 1 119 ? 4.460 8.043 10.265 1.00 97.75 119 PHE A O 1
ATOM 959 N N . ILE A 1 120 ? 2.634 7.984 8.951 1.00 97.94 120 ILE A N 1
ATOM 960 C CA . ILE A 1 120 ? 3.385 7.637 7.740 1.00 97.94 120 ILE A CA 1
ATOM 961 C C . ILE A 1 120 ? 4.384 8.748 7.388 1.00 97.94 120 ILE A C 1
ATOM 963 O O . ILE A 1 120 ? 5.543 8.439 7.136 1.00 97.94 120 ILE A O 1
ATOM 967 N N . ALA A 1 121 ? 3.981 10.024 7.444 1.00 97.88 121 ALA A N 1
ATOM 968 C CA . ALA A 1 121 ? 4.871 11.158 7.182 1.00 97.88 121 ALA A CA 1
ATOM 969 C C . ALA A 1 121 ? 6.120 11.109 8.075 1.00 97.88 121 ALA A C 1
ATOM 971 O O . ALA A 1 121 ? 7.242 11.165 7.580 1.00 97.88 121 ALA A O 1
ATOM 972 N N . GLU A 1 122 ? 5.932 10.912 9.382 1.00 97.81 122 GLU A N 1
ATOM 973 C CA . GLU A 1 122 ? 7.031 10.840 10.342 1.00 97.81 122 GLU A CA 1
ATOM 974 C C . GLU A 1 122 ? 7.949 9.633 10.089 1.00 97.81 122 GLU A C 1
ATOM 976 O O . GLU A 1 122 ? 9.170 9.791 10.115 1.00 97.81 122 GLU A O 1
ATOM 981 N N . ILE A 1 123 ? 7.408 8.442 9.791 1.00 98.06 123 ILE A N 1
ATOM 982 C CA . ILE A 1 123 ? 8.263 7.267 9.544 1.00 98.06 123 ILE A CA 1
ATOM 983 C C . ILE A 1 123 ? 9.021 7.353 8.220 1.00 98.06 123 ILE A C 1
ATOM 985 O O . ILE A 1 123 ? 10.140 6.853 8.168 1.00 98.06 123 ILE A O 1
ATOM 989 N N . VAL A 1 124 ? 8.468 7.998 7.185 1.00 97.00 124 VAL A N 1
ATOM 990 C CA . VAL A 1 124 ? 9.160 8.180 5.895 1.00 97.00 124 VAL A CA 1
ATOM 991 C C . VAL A 1 124 ? 10.033 9.441 5.851 1.00 97.00 124 VAL A C 1
ATOM 993 O O . VAL A 1 124 ? 10.724 9.670 4.866 1.00 97.00 124 VAL A O 1
ATOM 996 N N . GLY A 1 125 ? 10.038 10.253 6.915 1.00 95.94 125 GLY A N 1
ATOM 997 C CA . GLY A 1 125 ? 10.835 11.482 6.994 1.00 95.94 125 GLY A CA 1
ATOM 998 C C . GLY A 1 125 ? 10.247 12.673 6.228 1.00 95.94 125 GLY A C 1
ATOM 999 O O . GLY A 1 125 ? 10.951 13.651 5.976 1.00 95.94 125 GLY A O 1
ATOM 1000 N N . GLU A 1 126 ? 8.962 12.618 5.884 1.00 96.44 126 GLU A N 1
ATOM 1001 C CA . GLU A 1 126 ? 8.245 13.681 5.188 1.00 96.44 126 GLU A CA 1
ATOM 1002 C C . GLU A 1 126 ? 7.559 14.639 6.164 1.00 96.44 126 GLU A C 1
ATOM 1004 O O . GLU A 1 126 ? 7.083 14.261 7.234 1.00 96.44 126 GLU A O 1
ATOM 1009 N N . LYS A 1 127 ? 7.457 15.917 5.784 1.00 94.56 127 LYS A N 1
ATOM 1010 C CA . LYS A 1 127 ? 6.789 16.921 6.634 1.00 94.56 127 LYS A CA 1
ATOM 1011 C C . LYS A 1 127 ? 5.276 16.722 6.676 1.00 94.56 127 LYS A C 1
ATOM 1013 O O . LYS A 1 127 ? 4.657 16.911 7.720 1.00 94.56 127 LYS A O 1
ATOM 1018 N N . ILE A 1 128 ? 4.683 16.450 5.515 1.00 94.25 128 ILE A N 1
ATOM 1019 C CA . ILE A 1 128 ? 3.239 16.329 5.292 1.00 94.25 128 ILE A CA 1
ATOM 1020 C C . ILE A 1 128 ? 3.031 15.363 4.124 1.00 94.25 128 ILE A C 1
ATOM 1022 O O . ILE A 1 128 ? 3.767 15.427 3.143 1.00 94.25 128 ILE A O 1
ATOM 1026 N N . LEU A 1 129 ? 1.999 14.524 4.212 1.00 94.25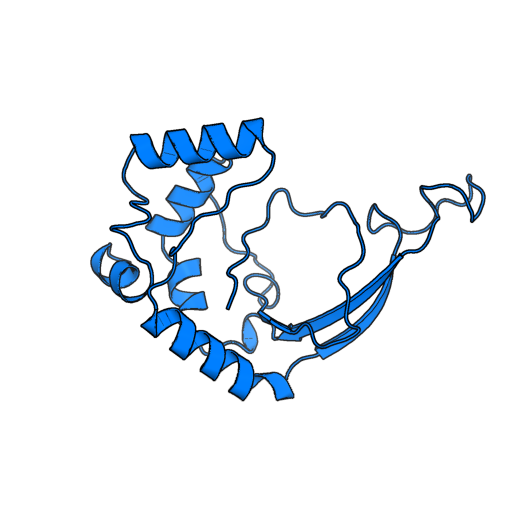 129 LEU A N 1
ATOM 1027 C CA . LEU A 1 129 ? 1.511 13.719 3.095 1.00 94.25 129 LEU A CA 1
ATOM 1028 C C . LEU A 1 129 ? 0.200 14.285 2.556 1.00 94.25 129 LEU A C 1
ATOM 1030 O O . LEU A 1 129 ? -0.676 14.692 3.325 1.00 94.25 129 LEU A O 1
ATOM 1034 N N . TYR A 1 130 ? 0.072 14.264 1.235 1.00 91.44 130 TYR A N 1
ATOM 1035 C CA . TYR A 1 130 ? -1.123 14.675 0.508 1.00 91.44 130 TYR A CA 1
ATOM 1036 C C . TYR A 1 130 ? -1.754 13.461 -0.168 1.00 91.44 130 TYR A C 1
ATOM 1038 O O . TYR A 1 130 ? -1.069 12.494 -0.498 1.00 91.44 130 TYR A O 1
ATOM 1046 N N . GLU A 1 131 ? -3.070 13.511 -0.344 1.00 89.94 131 GLU A N 1
ATOM 1047 C CA . GLU A 1 131 ? -3.791 12.499 -1.113 1.00 89.94 131 GLU A CA 1
ATOM 1048 C C . GLU A 1 131 ? -3.451 12.652 -2.602 1.00 89.94 131 GLU A C 1
ATOM 1050 O O . GLU A 1 131 ? -3.164 13.761 -3.063 1.00 89.94 131 GLU A O 1
ATOM 1055 N N . TYR A 1 132 ? -3.475 11.547 -3.350 1.00 89.62 132 TYR A N 1
ATOM 1056 C CA . TYR A 1 132 ? -3.312 11.609 -4.802 1.00 89.62 132 TYR A CA 1
ATOM 1057 C C . TYR A 1 132 ? -4.461 12.415 -5.424 1.00 89.62 132 TYR A C 1
ATOM 1059 O O . TYR A 1 132 ? -5.620 12.261 -5.043 1.00 89.62 132 TYR A O 1
ATOM 1067 N N . GLU A 1 133 ? -4.135 13.262 -6.402 1.00 90.19 133 GLU A N 1
ATOM 1068 C CA . GLU A 1 133 ? -5.139 14.007 -7.175 1.00 90.19 133 GLU A CA 1
ATOM 1069 C C . GLU A 1 133 ? -5.899 13.092 -8.149 1.00 90.19 133 GLU A C 1
ATOM 1071 O O . GLU A 1 133 ? -7.071 13.324 -8.440 1.00 90.19 133 GLU A O 1
ATOM 1076 N N . ASP A 1 134 ? -5.247 12.023 -8.618 1.00 93.06 134 ASP A N 1
ATOM 1077 C CA . ASP A 1 134 ? -5.873 11.007 -9.458 1.00 93.06 134 ASP A CA 1
ATOM 1078 C C . ASP A 1 134 ? -6.920 10.212 -8.650 1.00 93.06 134 ASP A C 1
ATOM 1080 O O . ASP A 1 134 ? -6.558 9.506 -7.699 1.00 93.06 134 ASP A O 1
ATOM 1084 N N . PRO A 1 135 ? -8.209 10.265 -9.038 1.00 88.88 135 PRO A N 1
ATOM 1085 C CA . PRO A 1 135 ? -9.285 9.592 -8.321 1.00 88.88 135 PRO A CA 1
ATOM 1086 C C . PRO A 1 135 ? -9.211 8.062 -8.375 1.00 88.88 135 PRO A C 1
ATOM 1088 O O . PRO A 1 135 ? -10.005 7.421 -7.691 1.00 88.88 135 PRO A O 1
ATOM 1091 N N . LEU A 1 136 ? -8.315 7.470 -9.171 1.00 94.50 136 LEU A N 1
ATOM 1092 C CA . LEU A 1 136 ? -8.153 6.021 -9.291 1.00 94.50 136 LEU A CA 1
ATOM 1093 C C . LEU A 1 136 ? -7.017 5.485 -8.406 1.00 94.50 136 LEU A C 1
ATOM 1095 O O . LEU A 1 136 ? -7.142 4.396 -7.841 1.00 94.50 136 LEU A O 1
ATOM 1099 N N . SER A 1 137 ? -5.943 6.259 -8.231 1.00 91.12 137 SER A N 1
ATOM 1100 C CA . SER A 1 137 ? -4.633 5.743 -7.804 1.00 91.12 137 SER A CA 1
ATOM 1101 C C . SER A 1 137 ? -4.367 5.740 -6.291 1.00 91.12 137 SER A C 1
ATOM 1103 O O . SER A 1 137 ? -3.423 5.086 -5.853 1.00 91.12 137 SER A O 1
ATOM 1105 N N . SER A 1 138 ? -5.184 6.413 -5.475 1.00 93.50 138 SER A N 1
ATOM 1106 C CA . SER A 1 138 ? -4.965 6.535 -4.020 1.00 93.50 138 SER A CA 1
ATOM 1107 C C . SER A 1 138 ? -4.910 5.197 -3.267 1.00 93.50 138 SER A C 1
ATOM 1109 O O . SER A 1 138 ? -4.058 5.001 -2.403 1.00 93.50 138 SER A O 1
ATOM 1111 N N . ILE A 1 139 ? -5.836 4.284 -3.564 1.00 96.12 139 ILE A N 1
ATOM 1112 C CA . ILE A 1 139 ? -5.989 2.967 -2.943 1.00 96.12 139 ILE A CA 1
ATOM 1113 C C . ILE A 1 139 ? -6.264 1.950 -4.052 1.00 96.12 139 ILE A C 1
ATOM 1115 O O . ILE A 1 139 ? -7.218 2.095 -4.813 1.00 96.12 139 ILE A O 1
ATOM 1119 N N . ASN A 1 140 ? -5.467 0.885 -4.095 1.00 96.00 140 ASN A N 1
ATOM 1120 C CA . ASN A 1 140 ? -5.648 -0.222 -5.029 1.00 96.00 140 ASN A CA 1
ATOM 1121 C C . ASN A 1 140 ? -5.758 -1.528 -4.242 1.00 96.00 140 ASN A C 1
ATOM 1123 O O . ASN A 1 140 ? -4.899 -1.824 -3.411 1.00 96.00 140 ASN A O 1
ATOM 1127 N N . VAL A 1 141 ? -6.796 -2.325 -4.508 1.00 97.44 141 VAL A N 1
ATOM 1128 C CA . VAL A 1 141 ? -6.911 -3.679 -3.943 1.00 97.44 141 VAL A CA 1
ATOM 1129 C C . VAL A 1 141 ? -6.453 -4.664 -5.002 1.00 97.44 141 VAL A C 1
ATOM 1131 O O . VAL A 1 141 ? -7.111 -4.825 -6.030 1.00 97.44 141 VAL A O 1
ATOM 1134 N N . HIS A 1 142 ? -5.300 -5.285 -4.766 1.00 96.38 142 HIS A N 1
ATOM 1135 C CA . HIS A 1 142 ? -4.688 -6.225 -5.697 1.00 96.38 142 HIS A CA 1
ATOM 1136 C C . HIS A 1 142 ? -5.154 -7.661 -5.438 1.00 96.38 142 HIS A C 1
ATOM 1138 O O . HIS A 1 142 ? -5.242 -8.111 -4.299 1.00 96.38 142 HIS A O 1
ATOM 1144 N N . TYR A 1 143 ? -5.395 -8.400 -6.516 1.00 95.25 143 TYR A N 1
ATOM 1145 C CA . TYR A 1 143 ? -5.734 -9.816 -6.508 1.00 95.25 143 TYR A CA 1
ATOM 1146 C C . TYR A 1 143 ? -4.604 -10.595 -7.175 1.00 95.25 143 TYR A C 1
ATOM 1148 O O . TYR A 1 143 ? -4.346 -10.411 -8.365 1.00 95.25 143 TYR A O 1
ATOM 1156 N N . ALA A 1 144 ? -3.977 -11.489 -6.415 1.00 91.50 144 ALA A N 1
ATOM 1157 C CA . ALA A 1 144 ? -2.961 -12.412 -6.903 1.00 91.50 144 ALA A CA 1
ATOM 1158 C C . ALA A 1 144 ? -3.479 -13.849 -6.761 1.00 91.50 144 ALA A C 1
ATOM 1160 O O . ALA A 1 144 ? -3.649 -14.360 -5.656 1.00 91.50 144 ALA A O 1
ATOM 1161 N N . LYS A 1 145 ? -3.803 -14.478 -7.889 1.00 89.56 145 LYS A N 1
ATOM 1162 C CA . LYS A 1 145 ? -4.165 -15.898 -7.982 1.00 89.56 145 LYS A CA 1
ATOM 1163 C C . LYS A 1 145 ? -2.924 -16.740 -8.269 1.00 89.56 145 LYS A C 1
ATOM 1165 O O . LYS A 1 145 ? -1.883 -16.215 -8.649 1.00 89.56 145 LYS A O 1
ATOM 1170 N N . GLU A 1 146 ? -3.071 -18.055 -8.140 1.00 91.00 146 GLU A N 1
ATOM 1171 C CA . GLU A 1 146 ? -2.056 -19.021 -8.569 1.00 91.00 146 GLU A CA 1
ATOM 1172 C C . GLU A 1 146 ? -1.554 -18.705 -9.989 1.00 91.00 146 GLU A C 1
ATOM 1174 O O . GLU A 1 146 ? -2.356 -18.479 -10.901 1.00 91.00 146 GLU A O 1
ATOM 1179 N N . GLY A 1 147 ? -0.232 -18.668 -10.159 1.00 89.56 147 GLY A N 1
ATOM 1180 C CA . GLY A 1 147 ? 0.420 -18.326 -11.425 1.00 89.56 147 GLY A CA 1
ATOM 1181 C C . GLY A 1 147 ? 0.444 -16.836 -11.783 1.00 89.56 147 GLY A C 1
ATOM 1182 O O . GLY A 1 147 ? 0.971 -16.500 -12.840 1.00 89.56 147 GLY A O 1
ATOM 1183 N N . GLN A 1 148 ? -0.107 -15.944 -10.950 1.00 91.31 148 GLN A N 1
ATOM 1184 C CA . GLN A 1 148 ? 0.052 -14.501 -11.126 1.00 91.31 148 GLN A CA 1
ATOM 1185 C C . GLN A 1 148 ? 1.266 -13.990 -10.355 1.00 91.31 148 GLN A C 1
ATOM 1187 O O . GLN A 1 148 ? 1.468 -14.338 -9.193 1.00 91.31 148 GLN A O 1
ATOM 1192 N N . GLU A 1 149 ? 2.035 -13.111 -10.989 1.00 93.00 149 GLU A N 1
ATOM 1193 C CA . GLU A 1 149 ? 3.227 -12.510 -10.397 1.00 93.00 149 GLU A CA 1
ATOM 1194 C C . GLU A 1 149 ? 3.277 -10.999 -10.612 1.00 93.00 149 GLU A C 1
ATOM 1196 O O . GLU A 1 149 ? 2.836 -10.478 -11.635 1.00 93.00 149 GLU A O 1
ATOM 1201 N N . LEU A 1 150 ? 3.842 -10.294 -9.637 1.00 93.12 150 LEU A N 1
ATOM 1202 C CA . LEU A 1 150 ? 4.318 -8.932 -9.809 1.00 93.12 150 LEU A CA 1
ATOM 1203 C C . LEU A 1 150 ? 5.836 -9.013 -9.958 1.00 93.12 150 LEU A C 1
ATOM 1205 O O . LEU A 1 150 ? 6.545 -9.179 -8.966 1.00 93.12 150 LEU A O 1
ATOM 1209 N N . GLY A 1 151 ? 6.308 -8.951 -11.200 1.00 93.50 151 GLY A N 1
ATOM 1210 C CA . GLY A 1 151 ? 7.715 -9.064 -11.551 1.00 93.50 151 GLY A CA 1
ATOM 1211 C C . GLY A 1 151 ? 8.588 -8.031 -10.842 1.00 93.50 151 GLY A C 1
ATOM 1212 O O . GLY A 1 151 ? 8.134 -6.941 -10.493 1.00 93.50 151 GLY A O 1
ATOM 1213 N N . TRP A 1 152 ? 9.857 -8.373 -10.622 1.00 94.88 152 TRP A N 1
ATOM 1214 C CA . TRP A 1 152 ? 10.809 -7.520 -9.909 1.00 94.88 152 TRP A CA 1
ATOM 1215 C C . TRP A 1 152 ? 11.014 -6.167 -10.614 1.00 94.88 152 TRP A C 1
ATOM 1217 O O . TRP A 1 152 ? 11.203 -6.120 -11.828 1.00 94.88 152 TRP A O 1
ATOM 1227 N N . HIS A 1 153 ? 10.964 -5.068 -9.858 1.00 95.00 153 HIS A N 1
ATOM 1228 C CA . HIS A 1 153 ? 11.180 -3.706 -10.355 1.00 95.00 153 HIS A CA 1
ATOM 1229 C C . HIS A 1 153 ? 11.513 -2.736 -9.215 1.00 95.00 153 HIS A C 1
ATOM 1231 O O . HIS A 1 153 ? 11.256 -3.022 -8.044 1.00 95.00 153 HIS A O 1
ATOM 1237 N N . PHE A 1 154 ? 12.039 -1.569 -9.584 1.00 93.44 154 PHE A N 1
ATOM 1238 C CA . PHE A 1 154 ? 12.011 -0.360 -8.769 1.00 93.44 154 PHE A CA 1
ATOM 1239 C C . PHE A 1 154 ? 10.705 0.392 -9.032 1.00 93.44 154 PHE A C 1
ATOM 1241 O O . PHE A 1 154 ? 10.301 0.559 -10.183 1.00 93.44 154 PHE A O 1
ATOM 1248 N N . ASP A 1 155 ? 10.038 0.822 -7.965 1.00 92.06 155 ASP A N 1
ATOM 1249 C CA . ASP A 1 155 ? 8.822 1.626 -8.070 1.00 92.06 155 ASP A CA 1
ATOM 1250 C C . ASP A 1 155 ? 9.175 3.082 -8.421 1.00 92.06 155 ASP A C 1
ATOM 1252 O O . ASP A 1 155 ? 10.243 3.587 -8.071 1.00 92.06 155 ASP A O 1
ATOM 1256 N N . ASN A 1 156 ? 8.253 3.763 -9.096 1.00 89.44 156 ASN A N 1
ATOM 1257 C CA . ASN A 1 156 ? 8.344 5.199 -9.359 1.00 89.44 156 ASN A CA 1
ATOM 1258 C C . ASN A 1 156 ? 7.873 6.031 -8.152 1.00 89.44 156 ASN A C 1
ATOM 1260 O O . ASN A 1 156 ? 8.077 7.245 -8.117 1.00 89.44 156 ASN A O 1
ATOM 1264 N N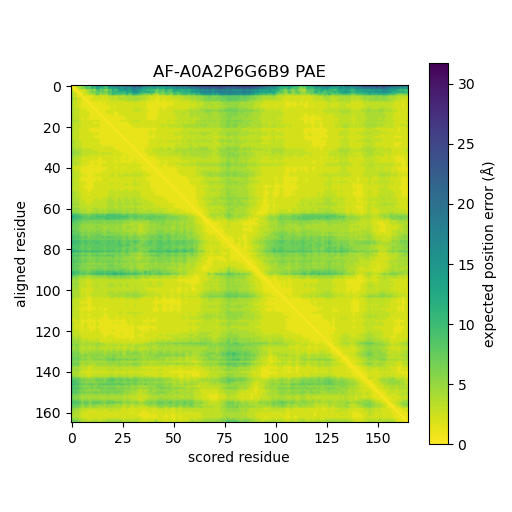 . SER A 1 157 ? 7.230 5.389 -7.173 1.00 89.06 157 SER A N 1
ATOM 1265 C CA . SER A 1 157 ? 6.795 6.011 -5.922 1.00 89.06 157 SER A CA 1
ATOM 1266 C C . SER A 1 157 ? 7.941 6.105 -4.911 1.00 89.06 157 SER A C 1
ATOM 1268 O O . SER A 1 157 ? 8.700 5.154 -4.739 1.00 89.06 157 SER A O 1
ATOM 1270 N N . SER A 1 158 ? 8.022 7.20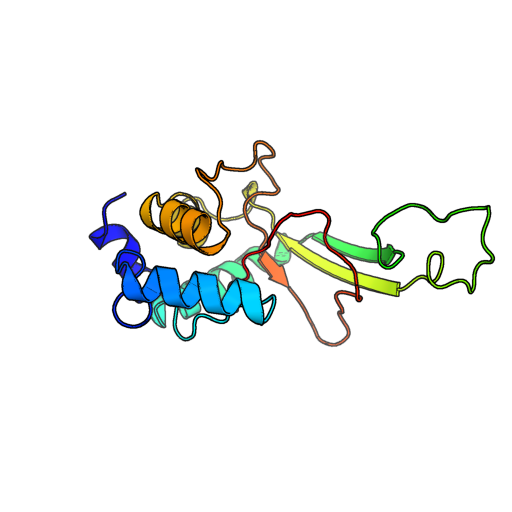9 -4.159 1.00 89.75 158 SER A N 1
ATOM 1271 C CA . SER A 1 158 ? 9.028 7.367 -3.090 1.00 89.75 158 SER A CA 1
ATOM 1272 C C . SER A 1 158 ? 8.877 6.347 -1.954 1.00 89.75 158 SER A C 1
ATOM 1274 O O . SER A 1 158 ? 9.845 6.047 -1.261 1.00 89.75 158 SER A O 1
ATOM 1276 N N . PHE A 1 159 ? 7.661 5.840 -1.736 1.00 94.19 159 PHE A N 1
ATOM 1277 C CA . PHE A 1 159 ? 7.351 4.749 -0.816 1.00 94.19 159 PHE A CA 1
ATOM 1278 C C . PHE A 1 159 ? 6.004 4.119 -1.192 1.00 94.19 159 PHE A C 1
ATOM 1280 O O . PHE A 1 159 ? 5.201 4.722 -1.906 1.00 94.19 159 PHE A O 1
ATOM 1287 N N . ALA A 1 160 ? 5.731 2.934 -0.650 1.00 94.56 160 ALA A N 1
ATOM 1288 C CA . ALA A 1 160 ? 4.435 2.277 -0.749 1.00 94.56 160 ALA A CA 1
ATOM 1289 C C . ALA A 1 160 ? 4.016 1.716 0.615 1.00 94.56 160 ALA A C 1
ATOM 1291 O O . ALA A 1 160 ? 4.854 1.325 1.429 1.00 94.56 160 ALA A O 1
ATOM 1292 N N . VAL A 1 161 ? 2.706 1.648 0.854 1.00 96.56 161 VAL A N 1
ATOM 1293 C CA . VAL A 1 161 ? 2.126 0.971 2.019 1.00 96.56 161 VAL A CA 1
ATOM 1294 C C . VAL A 1 161 ? 1.238 -0.153 1.515 1.00 96.56 161 VAL A C 1
ATOM 1296 O O . VAL A 1 161 ? 0.324 0.080 0.731 1.00 96.56 161 VAL A O 1
ATOM 1299 N N . THR A 1 162 ? 1.499 -1.373 1.982 1.00 96.81 162 THR A N 1
ATOM 1300 C CA . THR A 1 162 ? 0.697 -2.553 1.643 1.00 96.81 162 THR A CA 1
ATOM 1301 C C . THR A 1 162 ? 0.003 -3.076 2.891 1.00 96.81 162 THR A C 1
ATOM 1303 O O . THR A 1 162 ? 0.650 -3.333 3.906 1.00 96.81 162 THR A O 1
ATOM 1306 N N . LEU A 1 163 ? -1.313 -3.259 2.801 1.00 97.44 163 LEU A N 1
ATOM 1307 C CA . LEU A 1 163 ? -2.091 -4.021 3.772 1.00 97.44 163 LEU A CA 1
ATOM 1308 C C . LEU A 1 163 ? -2.298 -5.423 3.201 1.00 97.44 163 LEU A C 1
ATOM 1310 O O . LEU A 1 163 ? -2.858 -5.569 2.117 1.00 97.44 163 LEU A O 1
ATOM 1314 N N . LEU A 1 164 ? -1.821 -6.442 3.913 1.00 94.94 164 LEU A N 1
ATOM 1315 C CA . LEU A 1 164 ? -2.084 -7.836 3.561 1.00 94.94 164 LEU A CA 1
ATOM 1316 C C . LEU A 1 164 ? -3.456 -8.228 4.118 1.00 94.94 164 LEU A C 1
ATOM 1318 O O . LEU A 1 164 ? -3.682 -8.094 5.323 1.00 94.94 164 LEU A O 1
ATOM 1322 N N . LEU A 1 165 ? -4.346 -8.668 3.225 1.00 93.12 165 LEU A N 1
ATOM 1323 C CA . LEU A 1 165 ? -5.728 -9.070 3.500 1.00 93.12 165 LEU A CA 1
ATOM 1324 C C . LEU A 1 165 ? -5.900 -10.573 3.263 1.00 93.12 165 LEU A C 1
ATOM 1326 O O . LEU A 1 165 ? -5.401 -11.058 2.222 1.00 93.12 165 LEU A O 1
#

Sequence (165 aa):
MSTADLERFVNLEACPLQNVKFVQKCNETLNIEGALTLKNFLNEETVEQLVKEAKENQHKAFYSNSTHNIYLTPQDENFPEDHIFNTQITSSKGCITTDQIPDSSALKTIYKSDIFKKFIAEIVGEKILYEYEDPLSSINVHYAKEGQELGWHFDNSSFAVTLLL

Secondary structure (DSSP, 8-state):
--HHHHHTTB-TTTS-TT-HHHHHHHHHHHHHHS----TT-B-HHHHHHHHHHHHHHGGG-EEEEEEE-TTSS---TTS-TTSTTT--EEEEEEEE-TTTS-TT-HHHHHHT-HHHHHHHHHHHT-S-----SSTTTS--EEE--TT--------SSS-------

Foldseek 3Di:
DDPVLLVVWFVCVQPVLPDPVSLVVLLVCCVVVVDGDRPRGTPPVLVVVVVVQCVVLQVVKDKDKDWAAQAR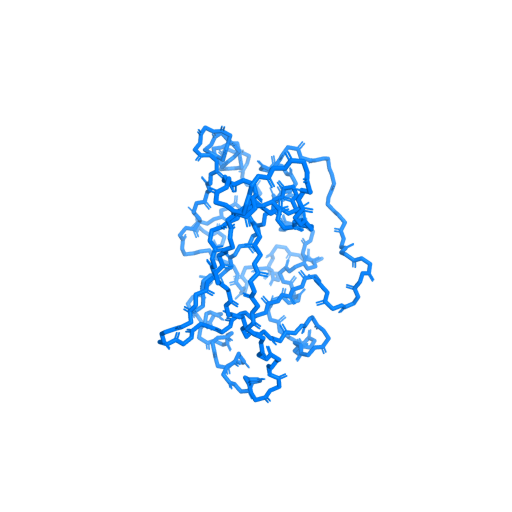DDADPVDDCPPSRNPIWIAIKIKFFQVSRDPPRSVVVLLPDPSNQVSVCSSLVHPGDDADPPNGHRDIDIDDDPPGDGTHHDDPDSDDDDDDD

pLDDT: mean 95.12, std 4.27, range [62.88, 98.62]